Protein AF-A0A516NS82-F1 (afdb_monomer_lite)

Structure (mmCIF, N/CA/C/O backbone):
data_AF-A0A516NS82-F1
#
_entry.id   AF-A0A516NS82-F1
#
loop_
_atom_site.group_PDB
_atom_site.id
_atom_site.type_symbol
_atom_site.label_atom_id
_atom_site.label_alt_id
_atom_site.label_comp_id
_atom_site.label_asym_id
_atom_site.label_entity_id
_atom_site.label_seq_id
_atom_site.pdbx_PDB_ins_code
_atom_site.Cartn_x
_atom_site.Cartn_y
_atom_site.Cartn_z
_atom_site.occupancy
_atom_site.B_iso_or_equiv
_atom_site.auth_seq_id
_atom_site.auth_comp_id
_atom_site.auth_asym_id
_atom_site.auth_atom_id
_atom_site.pdbx_PDB_model_num
ATOM 1 N N . MET A 1 1 ? 44.946 -23.658 -46.795 1.00 49.34 1 MET A N 1
ATOM 2 C CA . MET A 1 1 ? 43.766 -22.761 -46.821 1.00 49.34 1 MET A CA 1
ATOM 3 C C . MET A 1 1 ? 42.601 -23.203 -45.921 1.00 49.34 1 MET A C 1
ATOM 5 O O . MET A 1 1 ? 41.683 -22.420 -45.763 1.00 49.34 1 MET A O 1
ATOM 9 N N . GLN A 1 2 ? 42.617 -24.377 -45.266 1.00 46.09 2 GLN A N 1
ATOM 10 C CA . GLN A 1 2 ? 41.456 -24.837 -44.473 1.00 46.09 2 GLN A CA 1
ATOM 11 C C . GLN A 1 2 ? 41.400 -24.364 -43.005 1.00 46.09 2 GLN A C 1
ATOM 13 O O . GLN A 1 2 ? 40.318 -24.314 -42.431 1.00 46.09 2 GLN A O 1
ATOM 18 N N . ARG A 1 3 ? 42.522 -23.939 -42.398 1.00 41.09 3 ARG A N 1
ATOM 19 C CA . ARG A 1 3 ? 42.522 -23.404 -41.014 1.00 41.09 3 ARG A CA 1
ATOM 20 C C . ARG A 1 3 ? 41.774 -22.074 -40.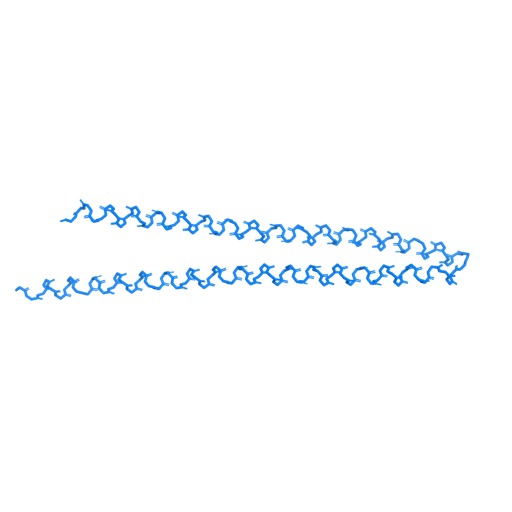866 1.00 41.09 3 ARG A C 1
ATOM 22 O O . ARG A 1 3 ? 41.262 -21.799 -39.792 1.00 41.09 3 ARG A O 1
ATOM 29 N N . TRP A 1 4 ? 41.683 -21.285 -41.935 1.00 41.62 4 TRP A N 1
ATOM 30 C CA . TRP A 1 4 ? 41.041 -19.967 -41.915 1.00 41.62 4 TRP A CA 1
ATOM 31 C C . TRP A 1 4 ? 39.511 -20.056 -41.936 1.00 41.62 4 TRP A C 1
ATOM 33 O O . TRP A 1 4 ? 38.841 -19.321 -41.219 1.00 41.62 4 TRP A O 1
ATOM 43 N N . VAL A 1 5 ? 38.959 -21.019 -42.680 1.00 53.38 5 VAL A N 1
ATOM 44 C CA . VAL A 1 5 ? 37.504 -21.228 -42.773 1.00 53.38 5 VAL A CA 1
ATOM 45 C C . VAL A 1 5 ? 36.942 -21.762 -41.452 1.00 53.38 5 VAL A C 1
ATOM 47 O O . VAL A 1 5 ? 35.880 -21.339 -41.010 1.00 53.38 5 VAL A O 1
ATOM 50 N N . MET A 1 6 ? 37.691 -22.641 -40.778 1.00 45.72 6 MET A N 1
ATOM 51 C CA . MET A 1 6 ? 37.279 -23.213 -39.493 1.00 45.72 6 MET A CA 1
ATOM 52 C C . MET A 1 6 ? 37.303 -22.182 -38.357 1.00 45.72 6 MET A C 1
ATOM 54 O O . MET A 1 6 ? 36.443 -22.224 -37.484 1.00 45.72 6 MET A O 1
ATOM 58 N N . TRP A 1 7 ? 38.244 -21.233 -38.390 1.00 51.12 7 TRP A N 1
ATOM 59 C CA . TRP A 1 7 ? 38.297 -20.145 -37.411 1.00 51.12 7 TRP A CA 1
ATOM 60 C C . TRP A 1 7 ? 37.116 -19.181 -37.578 1.00 51.12 7 TRP A C 1
ATOM 62 O O . TRP A 1 7 ? 36.446 -18.877 -36.600 1.00 51.12 7 TRP A O 1
ATOM 72 N N . CYS A 1 8 ? 36.788 -18.810 -38.820 1.00 51.69 8 CYS A N 1
ATOM 73 C CA . CYS A 1 8 ? 35.665 -17.920 -39.130 1.00 51.69 8 CYS A CA 1
ATOM 74 C C . CYS A 1 8 ? 34.296 -18.521 -38.742 1.00 51.69 8 CYS A C 1
ATOM 76 O O . CYS A 1 8 ? 33.433 -17.823 -38.215 1.00 51.69 8 CYS A O 1
ATOM 78 N N . HIS A 1 9 ? 34.109 -19.832 -38.929 1.00 51.47 9 HIS A N 1
ATOM 79 C CA . HIS A 1 9 ? 32.853 -20.509 -38.584 1.00 51.47 9 HIS A CA 1
ATOM 80 C C . HIS A 1 9 ? 32.646 -20.668 -37.066 1.00 51.47 9 HIS A C 1
ATOM 82 O O . HIS A 1 9 ? 31.517 -20.606 -36.585 1.00 51.47 9 HIS A O 1
ATOM 88 N N . ILE A 1 10 ? 33.729 -20.856 -36.300 1.00 57.84 10 ILE A N 1
ATOM 89 C CA . ILE A 1 10 ? 33.672 -20.965 -34.833 1.00 57.84 10 ILE A CA 1
ATOM 90 C C . ILE A 1 10 ? 33.389 -19.600 -34.199 1.00 57.84 10 ILE A C 1
ATOM 92 O O . ILE A 1 10 ? 32.555 -19.514 -33.300 1.00 57.84 10 ILE A O 1
ATOM 96 N N . THR A 1 11 ? 34.035 -18.533 -34.677 1.00 55.22 11 THR A N 1
ATOM 97 C CA . THR A 1 11 ? 33.797 -17.179 -34.155 1.00 55.22 11 THR A CA 1
ATOM 98 C C . THR A 1 11 ? 32.383 -16.685 -34.452 1.00 55.22 11 THR A C 1
ATOM 100 O O . THR A 1 11 ? 31.771 -16.067 -33.589 1.00 55.22 11 THR A O 1
ATOM 103 N N . TRP A 1 12 ? 31.830 -17.007 -35.627 1.00 51.81 12 TRP A N 1
ATOM 104 C CA . TRP A 1 12 ? 30.461 -16.626 -35.989 1.00 51.81 12 TRP A CA 1
ATOM 105 C C . TRP A 1 12 ? 29.410 -17.356 -35.137 1.00 51.81 12 TRP A C 1
ATOM 107 O O . TRP A 1 12 ? 28.565 -16.716 -34.519 1.00 51.81 12 TRP A O 1
ATOM 117 N N . ARG A 1 13 ? 29.539 -18.681 -34.979 1.00 49.66 13 ARG A N 1
ATOM 118 C CA . ARG A 1 13 ? 28.629 -19.478 -34.137 1.00 49.66 13 ARG A CA 1
ATOM 119 C C . ARG A 1 13 ? 28.701 -19.104 -32.648 1.00 49.66 13 ARG A C 1
ATOM 121 O O . ARG A 1 13 ? 27.706 -19.225 -31.943 1.00 49.66 13 ARG A O 1
ATOM 128 N N . SER A 1 14 ? 29.863 -18.663 -32.161 1.00 52.47 14 SER A N 1
ATOM 129 C CA . SER A 1 14 ? 30.012 -18.167 -30.785 1.00 52.47 14 SER A CA 1
ATOM 130 C C . SER A 1 14 ? 29.303 -16.829 -30.564 1.00 52.47 14 SER A C 1
ATOM 132 O O . SER A 1 14 ? 28.803 -16.610 -29.469 1.00 52.47 14 SER A O 1
ATOM 134 N N . SER A 1 15 ? 29.269 -15.956 -31.577 1.00 52.09 15 SER A N 1
ATOM 135 C CA . SER A 1 15 ? 28.597 -14.652 -31.515 1.00 52.09 15 SER A CA 1
ATOM 136 C C . SER A 1 15 ? 27.075 -14.801 -31.460 1.00 52.09 15 SER A C 1
ATOM 138 O O . SER A 1 15 ? 26.432 -14.173 -30.625 1.00 52.09 15 SER A O 1
ATOM 140 N N . GLU A 1 16 ? 26.502 -15.678 -32.291 1.00 52.75 16 GLU A N 1
ATOM 141 C CA . GLU A 1 16 ? 25.053 -15.944 -32.288 1.00 52.75 16 GLU A CA 1
ATOM 142 C C . GLU A 1 16 ? 24.575 -16.549 -30.960 1.00 52.75 16 GLU A C 1
ATOM 144 O O . GLU A 1 16 ? 23.508 -16.197 -30.464 1.00 52.75 16 GLU A O 1
ATOM 149 N N . TYR A 1 17 ? 25.367 -17.438 -30.348 1.00 52.81 17 TYR A N 1
ATOM 150 C CA . TYR A 1 17 ? 25.007 -18.045 -29.061 1.00 52.81 17 TYR A CA 1
ATOM 151 C C . TYR A 1 17 ? 24.949 -17.017 -27.928 1.00 52.81 17 TYR A C 1
ATOM 153 O O . TYR A 1 17 ? 24.010 -17.035 -27.136 1.00 52.81 17 TYR A O 1
ATOM 161 N N . THR A 1 18 ? 25.915 -16.097 -27.871 1.00 57.41 18 THR A N 1
ATOM 162 C CA . THR A 1 18 ? 25.916 -15.032 -26.861 1.00 57.41 18 THR A CA 1
ATOM 163 C C . THR A 1 18 ? 24.757 -14.057 -27.046 1.00 57.41 18 THR A C 1
ATOM 165 O O . THR A 1 18 ? 24.185 -13.600 -26.065 1.00 57.41 18 THR A O 1
ATOM 168 N N . GLU A 1 19 ? 24.370 -13.767 -28.287 1.00 55.47 19 GLU A N 1
ATOM 169 C CA . GLU A 1 19 ? 23.277 -12.837 -28.589 1.00 55.47 19 GLU A CA 1
ATOM 170 C C . GLU A 1 19 ? 21.909 -13.432 -28.210 1.00 55.47 19 GLU A C 1
ATOM 172 O O . GLU A 1 19 ? 21.087 -12.764 -27.585 1.00 55.47 19 GLU A O 1
ATOM 177 N N . ILE A 1 20 ? 21.696 -14.726 -28.486 1.00 60.66 20 ILE A N 1
ATOM 178 C CA . ILE A 1 20 ? 20.474 -15.449 -28.100 1.00 60.66 20 ILE A CA 1
ATOM 179 C C . ILE A 1 20 ? 20.355 -15.571 -26.571 1.00 60.66 20 ILE A C 1
ATOM 181 O O . ILE A 1 20 ? 19.269 -15.378 -26.019 1.00 60.66 20 ILE A O 1
ATOM 185 N N . GLU A 1 21 ? 21.448 -15.866 -25.862 1.00 59.03 21 GLU A N 1
ATOM 186 C CA . GLU A 1 21 ? 21.427 -15.977 -24.397 1.00 59.03 21 GLU A CA 1
ATOM 187 C C . GLU A 1 21 ? 21.112 -14.635 -23.725 1.00 59.03 21 GLU A C 1
ATOM 189 O O . GLU A 1 21 ? 20.237 -14.586 -22.860 1.00 59.03 21 GLU A O 1
ATOM 194 N N . VAL A 1 22 ? 21.731 -13.538 -24.173 1.00 59.59 22 VAL A N 1
ATOM 195 C CA . VAL A 1 22 ? 21.462 -12.192 -23.637 1.00 59.59 22 VAL A CA 1
A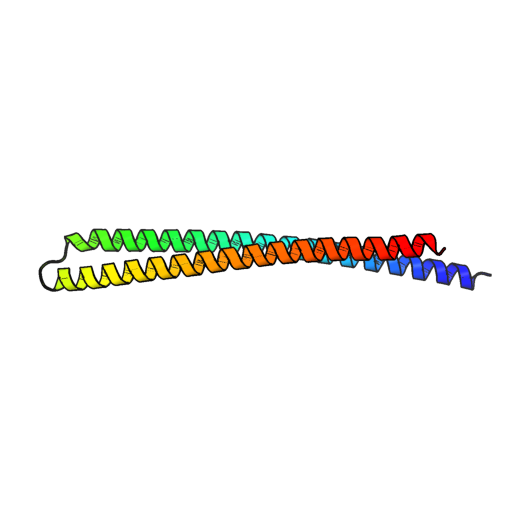TOM 196 C C . VAL A 1 22 ? 19.994 -11.808 -23.843 1.00 59.59 22 VAL A C 1
ATOM 198 O O . VAL A 1 22 ? 19.326 -11.407 -22.892 1.00 59.59 22 VAL A O 1
ATOM 201 N N . HIS A 1 23 ? 19.446 -12.035 -25.039 1.00 56.28 23 HIS A N 1
ATOM 202 C CA . HIS A 1 23 ? 18.064 -11.670 -25.361 1.00 56.28 23 HIS A CA 1
ATOM 203 C C . HIS A 1 23 ? 17.021 -12.465 -24.549 1.00 56.28 23 HIS A C 1
ATOM 205 O O . HIS A 1 23 ? 15.957 -11.946 -24.202 1.00 56.28 23 HIS A O 1
ATOM 211 N N . THR A 1 24 ? 17.310 -13.734 -24.233 1.00 61.78 24 THR A N 1
ATOM 212 C CA . THR A 1 24 ? 16.422 -14.575 -23.407 1.00 61.78 24 THR A CA 1
ATOM 213 C C . THR A 1 24 ? 16.503 -14.246 -21.918 1.00 61.78 24 THR A C 1
ATOM 215 O O . THR A 1 24 ? 15.479 -14.301 -21.231 1.00 61.78 24 THR A O 1
ATOM 218 N N . MET A 1 25 ? 17.679 -13.861 -21.416 1.00 61.88 25 MET A N 1
ATOM 219 C CA . MET A 1 25 ? 17.846 -13.442 -20.022 1.00 61.88 25 MET A CA 1
ATOM 220 C C . MET A 1 25 ? 17.097 -12.127 -19.756 1.00 61.88 25 MET A C 1
ATOM 222 O O . MET A 1 25 ? 16.317 -12.047 -18.810 1.00 61.88 25 MET A O 1
ATOM 226 N N . VAL A 1 26 ? 17.216 -11.158 -20.670 1.00 61.34 26 VAL A N 1
ATOM 227 C CA . VAL A 1 26 ? 16.504 -9.867 -20.628 1.00 61.34 26 VAL A CA 1
ATOM 228 C C . VAL A 1 26 ? 14.982 -10.044 -20.643 1.00 61.34 26 VAL A C 1
ATOM 230 O O . VAL A 1 26 ? 14.269 -9.491 -19.804 1.00 61.34 26 VAL A O 1
ATOM 233 N N . ALA A 1 27 ? 14.458 -10.864 -21.560 1.00 63.31 27 ALA A N 1
ATOM 234 C CA . ALA A 1 27 ? 13.018 -11.118 -21.638 1.00 63.31 27 ALA A CA 1
ATOM 235 C C . ALA A 1 27 ? 12.468 -11.776 -20.359 1.00 63.31 27 ALA A C 1
ATOM 237 O O . ALA A 1 27 ? 11.315 -11.554 -19.986 1.00 63.31 27 ALA A O 1
ATOM 238 N N . THR A 1 28 ? 13.290 -12.574 -19.674 1.00 67.12 28 THR A N 1
ATOM 239 C CA . THR A 1 28 ? 12.911 -13.238 -18.420 1.00 67.12 28 THR A CA 1
ATOM 240 C C . THR A 1 28 ? 12.838 -12.243 -17.260 1.00 67.12 28 THR A C 1
ATOM 242 O O . THR A 1 28 ? 11.877 -12.266 -16.487 1.00 67.12 28 THR A O 1
ATOM 245 N N . ASP A 1 29 ? 13.801 -11.329 -17.168 1.00 67.44 29 ASP A N 1
ATOM 246 C CA . ASP A 1 29 ? 13.869 -10.329 -16.102 1.00 67.44 29 ASP A CA 1
ATOM 247 C C . ASP A 1 29 ? 12.741 -9.286 -16.208 1.00 67.44 29 ASP A C 1
ATOM 249 O O . ASP A 1 29 ? 12.111 -8.952 -15.202 1.00 67.44 29 ASP A O 1
ATOM 253 N N . ALA A 1 30 ? 12.387 -8.849 -17.422 1.00 68.38 30 ALA A N 1
ATOM 254 C CA . ALA A 1 30 ? 11.252 -7.948 -17.643 1.00 68.38 30 ALA A CA 1
ATOM 255 C C . ALA A 1 30 ? 9.915 -8.554 -17.165 1.00 68.38 30 ALA A C 1
ATOM 257 O O . ALA A 1 30 ? 9.092 -7.875 -16.541 1.00 68.38 30 ALA A O 1
ATOM 258 N N . VAL A 1 31 ? 9.711 -9.855 -17.405 1.00 73.81 31 VAL A N 1
ATOM 259 C CA . VAL A 1 31 ? 8.534 -10.593 -16.923 1.00 73.81 31 VAL A CA 1
ATOM 260 C C . VAL A 1 31 ? 8.548 -10.711 -15.396 1.00 73.81 31 VAL A C 1
ATOM 262 O O . VAL A 1 31 ? 7.508 -10.539 -14.760 1.00 73.81 31 VAL A O 1
ATOM 265 N N . ALA A 1 32 ? 9.711 -10.948 -14.784 1.00 74.25 32 ALA A N 1
ATOM 266 C CA . ALA A 1 32 ? 9.841 -11.020 -13.330 1.00 74.25 32 ALA A CA 1
ATOM 267 C C . ALA A 1 32 ? 9.510 -9.681 -12.644 1.00 74.25 32 ALA A C 1
ATOM 269 O O . ALA A 1 32 ? 8.796 -9.666 -11.640 1.00 74.25 32 ALA A O 1
ATOM 270 N N . VAL A 1 33 ? 9.962 -8.555 -13.208 1.00 71.94 33 VAL A N 1
ATOM 271 C CA . VAL A 1 33 ? 9.662 -7.206 -12.697 1.00 71.94 33 VAL A CA 1
ATOM 272 C C . VAL A 1 33 ? 8.170 -6.880 -12.816 1.00 71.94 33 VAL A C 1
ATOM 274 O O . VAL A 1 33 ? 7.580 -6.349 -11.873 1.00 71.94 33 VAL A O 1
ATOM 277 N N . GLN A 1 34 ? 7.535 -7.231 -13.939 1.00 76.50 34 GLN A N 1
ATOM 278 C CA . GLN A 1 34 ? 6.095 -7.033 -14.122 1.00 76.50 34 GLN A CA 1
ATOM 279 C C . GLN A 1 34 ? 5.276 -7.866 -13.123 1.00 76.50 34 GLN A C 1
ATOM 281 O O . GLN A 1 34 ? 4.381 -7.331 -12.471 1.00 76.50 34 GLN A O 1
ATOM 286 N N . ASN A 1 35 ? 5.632 -9.138 -12.928 1.00 77.62 35 ASN A N 1
ATOM 287 C CA . ASN A 1 35 ? 4.969 -9.997 -11.944 1.00 77.62 35 ASN A CA 1
ATOM 288 C C . ASN A 1 35 ? 5.114 -9.446 -10.518 1.00 77.62 35 ASN A C 1
ATOM 290 O O . ASN A 1 35 ? 4.137 -9.400 -9.773 1.00 77.62 35 ASN A O 1
ATOM 294 N N . ALA A 1 36 ? 6.305 -8.964 -10.147 1.00 73.00 36 ALA A N 1
ATOM 295 C CA . ALA A 1 36 ? 6.539 -8.363 -8.836 1.00 73.00 36 ALA A CA 1
ATOM 296 C C . ALA A 1 36 ? 5.663 -7.119 -8.602 1.00 73.00 36 ALA A C 1
ATOM 298 O O . ALA A 1 36 ? 5.159 -6.912 -7.498 1.00 73.00 36 ALA A O 1
ATOM 299 N N . LYS A 1 37 ? 5.434 -6.302 -9.637 1.00 78.00 37 LYS A N 1
ATOM 300 C CA . LYS A 1 37 ? 4.525 -5.151 -9.564 1.00 78.00 37 LYS A CA 1
ATOM 301 C C . LYS A 1 37 ? 3.078 -5.572 -9.338 1.00 78.00 37 LYS A C 1
ATOM 303 O O . LYS A 1 37 ? 2.417 -5.004 -8.470 1.00 78.00 37 LYS A O 1
ATOM 308 N N . ASP A 1 38 ? 2.603 -6.561 -10.085 1.00 82.69 38 ASP A N 1
ATOM 309 C CA . ASP A 1 38 ? 1.224 -7.039 -9.975 1.00 82.69 38 ASP A CA 1
ATOM 310 C C . ASP A 1 38 ? 0.970 -7.704 -8.610 1.00 82.69 38 ASP A C 1
ATOM 312 O O . ASP A 1 38 ? -0.081 -7.505 -7.992 1.00 82.69 38 ASP A O 1
ATOM 316 N N . GLU A 1 39 ? 1.962 -8.426 -8.079 1.00 80.38 39 GLU A N 1
ATOM 317 C CA . GLU A 1 39 ? 1.931 -8.974 -6.721 1.00 80.38 39 GLU A CA 1
ATOM 318 C C . GLU A 1 39 ? 1.900 -7.873 -5.658 1.00 80.38 39 GLU A C 1
ATOM 320 O O . GLU A 1 39 ? 1.072 -7.927 -4.745 1.00 80.38 39 GLU A O 1
ATOM 325 N N . VAL A 1 40 ? 2.752 -6.850 -5.781 1.00 77.19 40 VAL A N 1
ATOM 326 C CA . VAL A 1 40 ? 2.767 -5.710 -4.855 1.00 77.19 40 VAL A CA 1
ATOM 327 C C . VAL A 1 40 ? 1.432 -4.973 -4.884 1.00 77.19 40 VAL A C 1
ATOM 329 O O . VAL A 1 40 ? 0.861 -4.742 -3.819 1.00 77.19 40 VAL A O 1
ATOM 332 N N . ALA A 1 41 ? 0.888 -4.676 -6.065 1.00 80.12 41 ALA A N 1
ATOM 333 C CA . ALA A 1 41 ? -0.421 -4.045 -6.204 1.00 80.12 41 ALA A CA 1
ATOM 334 C C . ALA A 1 41 ? -1.520 -4.886 -5.533 1.00 80.12 41 ALA A C 1
ATOM 336 O O . ALA A 1 41 ? -2.294 -4.376 -4.725 1.00 80.12 41 ALA A O 1
ATOM 337 N N . THR A 1 42 ? -1.527 -6.201 -5.769 1.00 84.88 42 THR A N 1
ATOM 338 C CA . THR A 1 42 ? -2.485 -7.132 -5.150 1.00 84.88 42 THR A CA 1
ATOM 339 C C . THR A 1 42 ? -2.371 -7.156 -3.622 1.00 84.88 42 THR A C 1
ATOM 341 O O . THR A 1 42 ? -3.380 -7.194 -2.910 1.00 84.88 42 THR A O 1
ATOM 344 N N . VAL A 1 43 ? -1.148 -7.149 -3.085 1.00 80.81 43 VAL A N 1
ATOM 345 C CA . VAL A 1 43 ? -0.898 -7.121 -1.637 1.00 80.81 43 VAL A CA 1
ATOM 346 C C . VAL A 1 43 ? -1.349 -5.793 -1.034 1.00 80.81 43 VAL A C 1
ATOM 348 O O . VAL A 1 43 ? -1.999 -5.797 0.013 1.00 80.81 43 VAL A O 1
ATOM 351 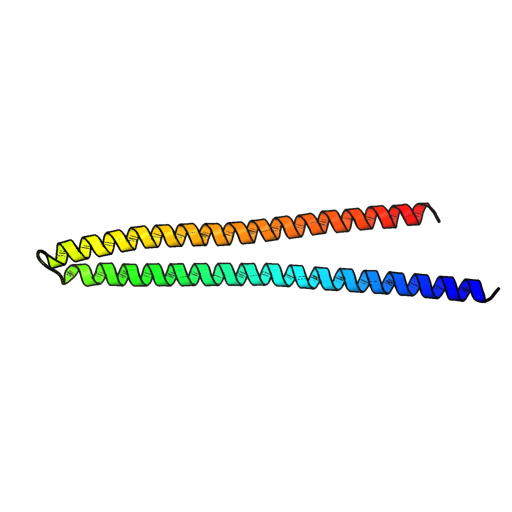N N . VAL A 1 44 ? -1.059 -4.670 -1.695 1.00 81.38 44 VAL A N 1
ATOM 352 C CA . VAL A 1 44 ? -1.512 -3.337 -1.280 1.00 81.38 44 VAL A CA 1
ATOM 353 C C . VAL A 1 44 ? -3.038 -3.296 -1.202 1.00 81.38 44 VAL A C 1
ATOM 355 O O . VAL A 1 44 ? -3.575 -2.898 -0.167 1.00 81.38 44 VAL A O 1
ATOM 358 N N . ASP A 1 45 ? -3.735 -3.782 -2.228 1.00 82.94 45 ASP A N 1
ATOM 359 C CA . ASP A 1 45 ? -5.202 -3.799 -2.291 1.00 82.94 45 ASP A CA 1
ATOM 360 C C . ASP A 1 45 ? -5.822 -4.660 -1.179 1.00 82.94 45 ASP A C 1
ATOM 362 O O . ASP A 1 45 ? -6.775 -4.266 -0.494 1.00 82.94 45 ASP A O 1
ATOM 366 N N . ARG A 1 46 ? -5.221 -5.827 -0.914 1.00 82.62 46 ARG A N 1
ATOM 367 C CA . ARG A 1 46 ? -5.615 -6.699 0.202 1.00 82.62 46 ARG A CA 1
ATOM 368 C C . ARG A 1 46 ? -5.441 -6.020 1.554 1.00 82.62 46 ARG A C 1
ATOM 370 O O . ARG A 1 46 ? -6.336 -6.111 2.392 1.00 82.62 46 ARG A O 1
ATOM 377 N N . ILE A 1 47 ? -4.316 -5.345 1.782 1.00 80.00 47 ILE A N 1
ATOM 378 C CA . ILE A 1 47 ? -4.075 -4.653 3.053 1.00 80.00 47 ILE A CA 1
ATOM 379 C C . ILE A 1 47 ? -5.054 -3.488 3.214 1.00 80.00 47 ILE A C 1
ATOM 381 O O . ILE A 1 47 ? -5.614 -3.325 4.295 1.00 80.00 47 ILE A O 1
ATOM 385 N N . GLN A 1 48 ? -5.327 -2.723 2.154 1.00 81.56 48 GLN A N 1
ATOM 386 C CA . GLN A 1 48 ? -6.337 -1.660 2.191 1.00 81.56 48 GLN A CA 1
ATOM 387 C C . GLN A 1 48 ? -7.732 -2.204 2.528 1.00 81.56 48 GLN A C 1
ATOM 389 O O . GLN A 1 48 ? -8.433 -1.622 3.355 1.00 81.56 48 GLN A O 1
ATOM 394 N N . THR A 1 49 ? -8.100 -3.354 1.960 1.00 86.94 49 THR A N 1
ATOM 395 C CA . THR A 1 49 ? -9.367 -4.037 2.261 1.00 86.94 49 THR A CA 1
ATOM 396 C C . THR A 1 49 ? -9.449 -4.459 3.731 1.00 86.94 49 THR A C 1
ATOM 398 O O . THR A 1 49 ? -10.463 -4.231 4.387 1.00 86.94 49 THR A O 1
ATOM 401 N N . ILE A 1 50 ? -8.377 -5.043 4.277 1.00 85.56 50 ILE A N 1
ATOM 402 C CA . ILE A 1 50 ? -8.320 -5.448 5.690 1.00 85.56 50 ILE A CA 1
ATOM 403 C C . ILE A 1 50 ? -8.414 -4.225 6.608 1.00 85.56 50 ILE A C 1
ATOM 405 O O . ILE A 1 50 ? -9.149 -4.261 7.592 1.00 85.56 50 ILE A O 1
ATOM 409 N N . LEU A 1 51 ? -7.704 -3.140 6.286 1.00 81.25 51 LEU A N 1
ATOM 410 C CA . LEU A 1 51 ? -7.757 -1.900 7.060 1.00 81.25 51 LEU A CA 1
ATOM 411 C C . LEU A 1 51 ? -9.180 -1.335 7.116 1.00 81.25 51 LEU A C 1
ATOM 413 O O . LEU A 1 51 ? -9.638 -0.995 8.205 1.00 81.25 51 LEU A O 1
ATOM 417 N N . ALA A 1 52 ? -9.888 -1.304 5.981 1.00 82.12 52 ALA A N 1
ATOM 418 C CA . ALA A 1 52 ? -11.282 -0.869 5.921 1.00 82.12 52 ALA A CA 1
ATOM 419 C C . ALA A 1 52 ? -12.197 -1.765 6.773 1.00 82.12 52 ALA A C 1
ATOM 421 O O . ALA A 1 52 ? -12.966 -1.259 7.584 1.00 82.12 52 ALA A O 1
ATOM 422 N N . ALA A 1 53 ? -12.046 -3.089 6.677 1.00 85.69 53 ALA A N 1
ATOM 423 C CA . ALA A 1 53 ? -12.844 -4.030 7.462 1.00 85.69 53 ALA A CA 1
ATOM 424 C C . ALA A 1 53 ? -12.632 -3.874 8.979 1.00 85.69 53 ALA A C 1
ATOM 426 O O . ALA A 1 53 ? -13.585 -3.936 9.756 1.00 85.69 53 ALA A O 1
ATOM 427 N N . VAL A 1 54 ? -11.391 -3.648 9.424 1.00 82.38 54 VAL A N 1
ATOM 428 C CA . VAL A 1 54 ? -11.120 -3.368 10.844 1.00 82.38 54 VAL A CA 1
ATOM 429 C C . VAL A 1 54 ? -11.726 -2.027 11.252 1.00 82.38 54 VAL A C 1
ATOM 431 O O . VAL A 1 54 ? -12.266 -1.916 12.348 1.00 82.38 54 VAL A O 1
ATOM 434 N N . GLN A 1 55 ? -11.684 -1.022 10.380 1.00 80.75 55 GLN A N 1
ATOM 435 C CA . GLN A 1 55 ? -12.281 0.284 10.645 1.00 80.75 55 GLN A CA 1
ATOM 436 C C . GLN A 1 55 ? -13.807 0.190 10.800 1.00 80.75 55 GLN A C 1
ATOM 438 O O . GLN A 1 55 ? -14.355 0.784 11.727 1.00 80.75 55 GLN A O 1
ATOM 443 N N . ASP A 1 56 ? -14.478 -0.629 9.988 1.00 84.12 56 ASP A N 1
ATOM 444 C CA . ASP A 1 56 ? -15.914 -0.903 10.110 1.00 84.12 56 ASP A CA 1
ATOM 445 C C . ASP A 1 56 ? -16.254 -1.588 11.442 1.00 84.12 56 ASP A C 1
ATOM 447 O O . ASP A 1 56 ? -17.150 -1.137 12.159 1.00 84.12 56 ASP A O 1
ATOM 451 N N . LEU A 1 57 ? -15.481 -2.607 11.840 1.00 81.94 57 LEU A N 1
ATOM 452 C CA . LEU A 1 57 ? -15.626 -3.266 13.148 1.00 81.94 57 LEU A CA 1
ATOM 453 C C . LEU A 1 57 ? -15.411 -2.285 14.309 1.00 81.94 57 LEU A C 1
ATOM 455 O O . LEU A 1 57 ? -16.124 -2.321 15.317 1.00 81.94 57 LEU A O 1
ATOM 459 N N . VAL A 1 58 ? -14.442 -1.378 14.160 1.00 78.25 58 VAL A N 1
ATOM 460 C CA . VAL A 1 58 ? -14.188 -0.311 15.127 1.00 78.25 58 VAL A CA 1
ATOM 461 C C . VAL A 1 58 ? -15.357 0.684 15.162 1.00 78.25 58 VAL A C 1
ATOM 463 O O . VAL A 1 58 ? -15.717 1.159 16.236 1.00 78.25 58 VAL A O 1
ATOM 466 N N . GLN A 1 59 ? -16.036 0.994 14.063 1.00 75.62 59 GLN A N 1
ATOM 467 C CA . GLN A 1 59 ? -17.222 1.857 14.141 1.00 75.62 59 GLN A CA 1
ATOM 468 C C . GLN A 1 59 ? -18.439 1.127 14.730 1.00 75.62 59 GLN A C 1
ATOM 470 O O . GLN A 1 59 ? -19.169 1.722 15.526 1.00 75.62 59 GLN A O 1
ATOM 475 N N . GLU A 1 60 ? -18.628 -0.163 14.440 1.00 80.31 60 GLU A N 1
ATOM 476 C CA . GLU A 1 60 ? -19.716 -0.966 15.018 1.00 80.31 60 GLU A CA 1
ATOM 477 C C . GLU A 1 60 ? -19.631 -1.045 16.549 1.00 80.31 60 GLU A C 1
ATOM 479 O O . GLU A 1 60 ? -20.608 -0.753 17.249 1.00 80.31 60 GLU A O 1
ATOM 484 N N . GLY A 1 61 ? -18.450 -1.362 17.092 1.00 73.44 61 GLY A N 1
ATOM 485 C CA . GLY A 1 61 ? -18.246 -1.507 18.539 1.00 73.44 61 GLY A CA 1
ATOM 486 C C . GLY A 1 61 ? -18.459 -0.213 19.335 1.00 73.44 61 GLY A C 1
ATOM 487 O O . GLY A 1 61 ? -18.737 -0.251 20.537 1.00 73.44 61 GLY A O 1
ATOM 488 N N . ARG A 1 62 ? -18.415 0.945 18.665 1.00 71.62 62 ARG A N 1
ATOM 489 C CA . ARG A 1 62 ? -18.544 2.278 19.269 1.00 71.62 62 ARG A CA 1
ATOM 490 C C . ARG A 1 62 ? -19.899 2.493 19.947 1.00 71.62 62 ARG A C 1
ATOM 492 O O . ARG A 1 62 ? -19.991 3.211 20.939 1.00 71.62 62 ARG A O 1
ATOM 499 N N . THR A 1 63 ? -20.943 1.836 19.445 1.00 74.12 63 THR A N 1
ATOM 500 C CA . THR A 1 63 ? -22.318 1.949 19.961 1.00 74.12 63 THR A CA 1
ATOM 501 C C . THR A 1 63 ? -22.551 1.209 21.287 1.00 74.12 63 THR A C 1
ATOM 503 O O . THR A 1 63 ? -23.505 1.526 22.001 1.00 74.12 63 THR A O 1
ATOM 506 N N . GLY A 1 64 ? -21.679 0.259 21.651 1.00 78.56 64 GLY A N 1
ATOM 507 C CA . GLY A 1 64 ? -21.840 -0.585 22.841 1.00 78.56 64 GLY A CA 1
ATOM 508 C C . GLY A 1 64 ? -21.231 -0.022 24.130 1.00 78.56 64 GLY A C 1
ATOM 509 O O . GLY A 1 64 ? -21.638 -0.416 25.225 1.00 78.56 64 GLY A O 1
ATOM 510 N N . PHE A 1 65 ? -20.277 0.908 24.035 1.00 78.38 65 PHE A N 1
ATOM 511 C CA . PHE A 1 65 ? -19.537 1.413 25.194 1.00 78.38 65 PHE A CA 1
ATOM 512 C C . PHE A 1 65 ? -20.123 2.721 25.744 1.00 78.38 65 PHE A C 1
ATOM 514 O O . PHE A 1 65 ? -20.570 3.590 25.001 1.00 78.38 65 PHE A O 1
ATOM 521 N N . LYS A 1 66 ? -20.111 2.886 27.076 1.00 83.44 66 LYS A N 1
ATOM 522 C CA . LYS A 1 66 ? -20.561 4.109 27.770 1.00 83.44 66 LYS A CA 1
ATOM 523 C C . LYS A 1 66 ? -19.547 4.581 28.811 1.00 83.44 66 LYS A C 1
ATOM 525 O O . LYS A 1 66 ? -18.764 3.792 29.338 1.00 83.44 66 LYS A O 1
ATOM 530 N N . GLY A 1 67 ? -19.583 5.875 29.132 1.00 84.38 67 GLY A N 1
ATOM 531 C CA . GLY A 1 67 ? -18.729 6.476 30.161 1.00 84.38 67 GLY A CA 1
ATOM 532 C C . GLY A 1 67 ? -17.241 6.399 29.807 1.00 84.38 67 GLY A C 1
ATOM 533 O O . GLY A 1 67 ? -16.861 6.635 28.664 1.00 84.38 67 GLY A O 1
ATOM 534 N N . ALA A 1 68 ? -16.393 6.043 30.773 1.00 85.44 68 ALA A N 1
ATOM 535 C CA . ALA A 1 68 ? -14.944 5.944 30.566 1.00 85.44 68 ALA A CA 1
ATOM 536 C C . ALA A 1 68 ? -14.547 4.937 29.469 1.00 85.44 68 ALA A C 1
ATOM 538 O O . ALA A 1 68 ? -13.557 5.152 28.773 1.00 85.44 68 ALA A O 1
ATOM 539 N N . ALA A 1 69 ? -15.338 3.874 29.272 1.00 78.00 69 ALA A N 1
ATOM 540 C CA . ALA A 1 69 ? -15.103 2.902 28.207 1.00 78.00 69 ALA A CA 1
ATOM 541 C C . ALA A 1 69 ? -15.328 3.510 26.815 1.00 78.00 69 ALA A C 1
ATOM 543 O O . ALA A 1 69 ? -14.559 3.226 25.905 1.00 78.00 69 ALA A O 1
ATOM 544 N N . ALA A 1 70 ? -16.326 4.390 26.660 1.00 82.69 70 ALA A N 1
ATOM 545 C CA . ALA A 1 70 ? -16.550 5.101 25.402 1.00 82.69 70 ALA A CA 1
ATOM 546 C C . ALA A 1 70 ? -15.368 6.022 25.077 1.00 82.69 70 ALA A C 1
ATOM 548 O O . ALA A 1 70 ? -14.847 5.976 23.972 1.00 82.69 70 ALA A O 1
ATOM 549 N N . ALA A 1 71 ? -14.879 6.785 26.059 1.00 83.94 71 ALA A N 1
ATOM 550 C CA . ALA A 1 71 ? -13.728 7.669 25.866 1.00 83.94 71 ALA A CA 1
ATOM 551 C C . ALA A 1 71 ? -12.436 6.901 25.517 1.00 83.94 71 ALA A C 1
ATOM 553 O O . ALA A 1 71 ? -11.680 7.316 24.640 1.00 83.94 71 ALA A O 1
ATOM 554 N N . ALA A 1 72 ? -12.185 5.764 26.177 1.00 85.38 72 ALA A N 1
ATOM 555 C CA . ALA A 1 72 ? -11.052 4.897 25.852 1.00 85.38 72 ALA A CA 1
ATOM 556 C C . ALA A 1 72 ? -11.176 4.299 24.442 1.00 85.38 72 ALA A C 1
ATOM 558 O O . ALA A 1 72 ? -10.191 4.242 23.707 1.00 85.38 72 ALA A O 1
ATOM 559 N N . TYR A 1 73 ? -12.390 3.906 24.056 1.00 83.12 73 TYR A N 1
ATOM 560 C CA . TYR A 1 73 ? -12.676 3.384 22.729 1.00 83.12 73 TYR A CA 1
ATOM 561 C C . TYR A 1 73 ? -12.487 4.438 21.637 1.00 83.12 73 TYR A C 1
ATOM 563 O O . TYR A 1 73 ? -11.847 4.164 20.632 1.00 83.12 73 TYR A O 1
ATOM 571 N N . GLU A 1 74 ? -12.983 5.660 21.839 1.00 83.44 74 GLU A N 1
ATOM 572 C CA . GLU A 1 74 ? -12.772 6.763 20.897 1.00 83.44 74 GLU A CA 1
ATOM 573 C C . GLU A 1 74 ? -11.295 7.075 20.701 1.00 83.44 74 GLU A C 1
ATOM 575 O O . GLU A 1 74 ? -10.858 7.311 19.578 1.00 83.44 74 GLU A O 1
ATOM 580 N N . LYS A 1 75 ? -10.509 7.036 21.780 1.00 86.75 75 LYS A N 1
ATOM 581 C CA . LYS A 1 75 ? -9.061 7.199 21.685 1.00 86.75 75 LYS A CA 1
ATOM 582 C C . LYS A 1 75 ? -8.431 6.091 20.836 1.00 86.75 75 LYS A C 1
ATOM 584 O O . LYS A 1 75 ? -7.683 6.404 19.917 1.00 86.75 75 LYS A O 1
ATOM 589 N N . ALA A 1 76 ? -8.761 4.829 21.109 1.00 83.38 76 ALA A N 1
ATOM 590 C CA . ALA A 1 76 ? -8.243 3.693 20.348 1.00 83.38 76 ALA A CA 1
ATOM 591 C C . ALA A 1 76 ? -8.670 3.736 18.870 1.00 83.38 76 ALA A C 1
ATOM 593 O O . ALA A 1 76 ? -7.860 3.464 17.991 1.00 83.38 76 ALA A O 1
ATOM 594 N N . ALA A 1 77 ? -9.914 4.132 18.588 1.00 82.31 77 ALA A N 1
ATOM 595 C CA . ALA A 1 77 ? -10.421 4.303 17.230 1.00 82.31 77 ALA A CA 1
ATOM 596 C C . ALA A 1 77 ? -9.667 5.409 16.478 1.00 82.31 77 ALA A C 1
ATOM 598 O O . ALA A 1 77 ? -9.247 5.207 15.346 1.00 82.31 77 ALA A O 1
ATOM 599 N N . ASN A 1 78 ? -9.419 6.550 17.126 1.00 84.19 78 ASN A N 1
ATOM 600 C CA . ASN A 1 78 ? -8.646 7.637 16.526 1.00 84.19 78 ASN A CA 1
ATOM 601 C C . ASN A 1 78 ? -7.181 7.239 16.270 1.00 84.19 78 ASN A C 1
ATOM 603 O O . ASN A 1 78 ? -6.613 7.617 15.248 1.00 84.19 78 ASN A O 1
ATOM 607 N N . GLU A 1 79 ? -6.559 6.492 17.187 1.00 85.88 79 GLU A N 1
ATOM 608 C CA . GLU A 1 79 ? -5.203 5.955 16.998 1.00 85.88 79 GLU A CA 1
ATOM 609 C C . GLU A 1 79 ? -5.163 4.949 15.838 1.00 85.88 79 GLU A C 1
ATOM 611 O O . GLU A 1 79 ? -4.254 5.006 15.008 1.00 85.88 79 GLU A O 1
ATOM 616 N N . TRP A 1 80 ? -6.179 4.087 15.726 1.00 83.31 80 TRP A N 1
ATOM 617 C CA . TRP A 1 80 ? -6.335 3.171 14.598 1.00 83.31 80 TRP A CA 1
ATOM 618 C C . TRP A 1 80 ? -6.490 3.914 13.266 1.00 83.31 80 TRP A C 1
ATOM 620 O O . TRP A 1 80 ? -5.803 3.581 12.303 1.00 83.31 80 TRP A O 1
ATOM 630 N N . ASP A 1 81 ? -7.327 4.952 13.213 1.00 81.56 81 ASP A N 1
ATOM 631 C CA . ASP A 1 81 ? -7.532 5.760 12.007 1.00 81.56 81 ASP A CA 1
ATOM 632 C C . ASP A 1 81 ? -6.221 6.417 11.540 1.00 81.56 81 ASP A C 1
ATOM 634 O O . ASP A 1 81 ? -5.886 6.392 10.352 1.00 81.56 81 ASP A O 1
ATOM 638 N N . GLN A 1 82 ? -5.441 6.971 12.474 1.00 85.94 82 GLN A N 1
ATOM 639 C CA . GLN A 1 82 ? -4.137 7.571 12.173 1.00 85.94 82 GLN A CA 1
ATOM 640 C C . GLN A 1 82 ? -3.136 6.538 11.653 1.00 85.94 82 GLN A C 1
ATOM 642 O O . GLN A 1 82 ? -2.432 6.792 10.670 1.00 85.94 82 GLN A O 1
ATOM 647 N N . GLU A 1 83 ? -3.083 5.366 12.280 1.00 84.31 83 GLU A N 1
ATOM 648 C CA . GLU A 1 83 ? -2.180 4.296 11.874 1.00 84.31 83 GLU A CA 1
ATOM 649 C C . GLU A 1 83 ? -2.588 3.685 10.525 1.00 84.31 83 GLU A C 1
ATOM 651 O O . GLU A 1 83 ? -1.730 3.413 9.685 1.00 84.31 83 GLU A O 1
ATOM 656 N N . GLY A 1 84 ? -3.890 3.565 10.255 1.00 81.00 84 GLY A N 1
ATOM 657 C CA . GLY A 1 84 ? -4.425 3.150 8.959 1.00 81.00 84 GLY A CA 1
ATOM 658 C C . GLY A 1 84 ? -4.030 4.111 7.835 1.00 81.00 84 GLY A C 1
ATOM 659 O O . GLY A 1 84 ? -3.564 3.675 6.779 1.00 81.00 84 GLY A O 1
ATOM 660 N N . LEU A 1 85 ? -4.120 5.425 8.074 1.00 83.19 85 LEU A N 1
ATOM 661 C CA . LEU A 1 85 ? -3.635 6.443 7.135 1.00 83.19 85 LEU A CA 1
ATOM 662 C C . LEU A 1 85 ? -2.121 6.344 6.914 1.00 83.19 85 LEU A C 1
ATOM 664 O O . LEU A 1 85 ? -1.651 6.443 5.776 1.00 83.19 85 LEU A O 1
ATOM 668 N N . ARG A 1 86 ? -1.351 6.112 7.984 1.00 87.31 86 ARG A N 1
ATOM 669 C CA . ARG A 1 86 ? 0.103 5.931 7.904 1.00 87.31 86 ARG A CA 1
ATOM 670 C C . ARG A 1 86 ? 0.464 4.708 7.062 1.00 87.31 86 ARG A C 1
ATOM 672 O O . ARG A 1 86 ? 1.297 4.820 6.162 1.00 87.31 86 ARG A O 1
ATOM 679 N N . LEU A 1 87 ? -0.171 3.564 7.323 1.00 84.56 87 LEU A N 1
ATOM 680 C CA . LEU A 1 87 ? 0.031 2.315 6.585 1.00 84.56 87 LEU A CA 1
ATOM 681 C C . LEU A 1 87 ? -0.324 2.481 5.110 1.00 84.56 87 LEU A C 1
ATOM 683 O O . LEU A 1 87 ? 0.488 2.137 4.253 1.00 84.56 87 LEU A O 1
ATOM 687 N N . LYS A 1 88 ? -1.472 3.094 4.802 1.00 81.75 88 LYS A N 1
ATOM 688 C CA . LYS A 1 88 ? -1.861 3.404 3.421 1.00 81.75 88 LYS A CA 1
ATOM 689 C C . LYS A 1 88 ? -0.806 4.257 2.712 1.00 81.75 88 LYS A C 1
ATOM 691 O O . LYS A 1 88 ? -0.427 3.950 1.586 1.00 81.75 88 LYS A O 1
ATOM 696 N N . GLY A 1 89 ? -0.277 5.281 3.382 1.00 85.44 89 GLY A N 1
ATOM 697 C CA . GLY A 1 89 ? 0.781 6.125 2.827 1.00 85.44 89 GLY A CA 1
ATOM 698 C C . GLY A 1 89 ? 2.090 5.375 2.554 1.00 85.44 89 GLY A C 1
ATOM 699 O O . GLY A 1 89 ? 2.747 5.639 1.550 1.00 85.44 89 GLY A O 1
ATOM 700 N N . VAL A 1 90 ? 2.479 4.432 3.418 1.00 87.31 90 VAL A N 1
ATOM 701 C CA . VAL A 1 90 ? 3.665 3.585 3.191 1.00 87.31 90 VAL A CA 1
ATOM 702 C C . VAL A 1 90 ? 3.444 2.635 2.013 1.00 87.31 90 VAL A C 1
ATOM 704 O O . VAL A 1 90 ? 4.336 2.492 1.182 1.00 87.31 90 VAL A O 1
ATOM 707 N N . LEU A 1 91 ? 2.257 2.040 1.901 1.00 81.62 91 LEU A N 1
ATOM 708 C CA . LEU A 1 91 ? 1.911 1.136 0.803 1.00 81.62 91 LEU A CA 1
ATOM 709 C C . LEU A 1 91 ? 1.922 1.842 -0.557 1.00 81.62 91 LEU A C 1
ATOM 711 O O . LEU A 1 91 ? 2.506 1.324 -1.501 1.00 81.62 91 LEU A O 1
ATOM 715 N N . MET A 1 92 ? 1.381 3.061 -0.638 1.00 83.12 92 MET A N 1
ATOM 716 C CA . MET A 1 92 ? 1.446 3.870 -1.863 1.00 83.12 92 MET A CA 1
ATOM 717 C C . MET A 1 92 ? 2.887 4.221 -2.256 1.00 83.12 92 MET A C 1
ATOM 719 O O . MET A 1 92 ? 3.216 4.267 -3.438 1.00 83.12 92 MET A O 1
ATOM 723 N N . LYS A 1 93 ? 3.771 4.462 -1.278 1.00 87.00 93 LYS A N 1
ATOM 724 C CA . LYS A 1 93 ? 5.198 4.698 -1.553 1.00 87.00 93 LYS A CA 1
ATOM 725 C C . LYS A 1 93 ? 5.889 3.449 -2.087 1.00 87.00 93 LYS A C 1
ATOM 727 O O . LYS A 1 93 ? 6.721 3.570 -2.976 1.00 87.00 93 LYS A O 1
ATOM 732 N N . LEU A 1 94 ? 5.548 2.278 -1.550 1.00 79.38 94 LEU A N 1
ATOM 733 C CA . LEU A 1 94 ? 6.077 1.003 -2.027 1.00 79.38 94 LEU A CA 1
ATOM 734 C C . LEU A 1 94 ? 5.667 0.762 -3.488 1.00 79.38 94 LEU A C 1
ATOM 736 O O . LEU A 1 94 ? 6.513 0.464 -4.323 1.00 79.38 94 LEU A O 1
ATOM 740 N N . GLU A 1 95 ? 4.388 0.963 -3.805 1.00 81.62 95 GLU A N 1
ATOM 741 C CA . GLU A 1 95 ? 3.860 0.854 -5.169 1.00 81.62 95 GLU A CA 1
ATOM 742 C C . GLU A 1 95 ? 4.558 1.830 -6.132 1.00 81.62 95 GLU A C 1
ATOM 744 O O . GLU A 1 95 ? 4.991 1.433 -7.215 1.00 81.62 95 GLU A O 1
ATOM 749 N N . ALA A 1 96 ? 4.749 3.086 -5.710 1.00 83.81 96 ALA A N 1
ATOM 750 C CA . ALA A 1 96 ? 5.461 4.091 -6.497 1.00 83.81 96 ALA A CA 1
ATOM 751 C C . ALA A 1 96 ? 6.923 3.698 -6.760 1.00 83.81 96 ALA A C 1
ATOM 753 O O . ALA A 1 96 ? 7.373 3.769 -7.899 1.00 83.81 96 ALA A O 1
ATOM 754 N N . GLN A 1 97 ? 7.649 3.226 -5.742 1.00 83.19 97 GLN A N 1
ATOM 755 C CA . GLN A 1 97 ? 9.043 2.791 -5.887 1.00 83.19 97 GLN A CA 1
ATOM 756 C C . GLN A 1 97 ? 9.189 1.601 -6.838 1.00 83.19 97 GLN A C 1
ATOM 758 O O . GLN A 1 97 ? 10.130 1.557 -7.628 1.00 83.19 97 GLN A O 1
ATOM 763 N N . VAL A 1 98 ? 8.255 0.648 -6.798 1.00 81.38 98 VAL A N 1
ATOM 764 C CA . VAL A 1 98 ? 8.253 -0.492 -7.726 1.00 81.38 98 VAL A CA 1
ATOM 765 C C . VAL A 1 98 ? 7.947 -0.031 -9.155 1.00 81.38 98 VAL A C 1
ATOM 767 O O . VAL A 1 98 ? 8.604 -0.473 -10.097 1.00 81.38 98 VAL A O 1
ATOM 770 N N . GLY A 1 99 ? 7.015 0.911 -9.332 1.00 81.00 99 GLY A N 1
ATOM 771 C CA . GLY A 1 99 ? 6.733 1.523 -10.635 1.00 81.00 99 GLY A CA 1
ATOM 772 C C . GLY A 1 99 ? 7.908 2.333 -11.205 1.00 81.00 99 GLY A C 1
ATOM 773 O O . GLY A 1 99 ? 8.207 2.243 -12.399 1.00 81.00 99 GLY A O 1
ATOM 774 N N . GLU A 1 100 ? 8.607 3.091 -10.358 1.00 83.81 100 GLU A N 1
ATOM 775 C CA . GLU A 1 100 ? 9.833 3.812 -10.722 1.00 83.81 100 GLU A CA 1
ATOM 776 C C . GLU A 1 100 ? 10.954 2.842 -11.109 1.00 83.81 100 GLU A C 1
ATOM 778 O O . GLU A 1 100 ? 11.588 3.033 -12.146 1.00 83.81 100 GLU A O 1
ATOM 783 N N . GLY A 1 101 ? 11.151 1.770 -10.335 1.00 76.56 101 GLY A N 1
ATOM 784 C CA . GLY A 1 101 ? 12.125 0.721 -10.63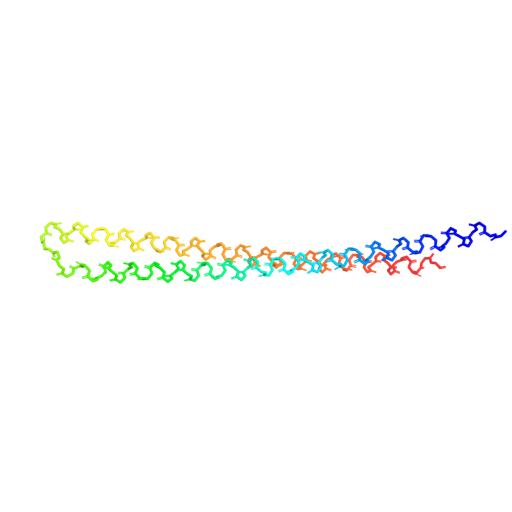7 1.00 76.56 101 GLY A CA 1
ATOM 785 C C . GLY A 1 101 ? 11.869 0.049 -11.987 1.00 76.56 101 GLY A C 1
ATOM 786 O O . GLY A 1 101 ? 12.799 -0.121 -12.768 1.00 76.56 101 GLY A O 1
ATOM 787 N N . GLN A 1 102 ? 10.607 -0.247 -12.314 1.00 76.31 102 GLN A N 1
ATOM 788 C CA . GLN A 1 102 ? 10.233 -0.774 -13.630 1.00 76.31 102 GLN A CA 1
ATOM 789 C C . GLN A 1 102 ? 10.558 0.212 -14.761 1.00 76.31 102 GLN A C 1
ATOM 791 O O . GLN A 1 102 ? 11.076 -0.181 -15.803 1.00 76.31 102 GLN A O 1
ATOM 796 N N . THR A 1 103 ? 10.258 1.497 -14.567 1.00 79.12 103 THR A N 1
ATOM 797 C CA . THR A 1 103 ? 10.525 2.528 -15.582 1.00 79.12 103 THR A CA 1
ATOM 798 C C . THR A 1 103 ? 12.026 2.681 -15.821 1.00 79.12 103 THR A C 1
ATOM 800 O O . THR A 1 103 ? 12.464 2.728 -16.966 1.00 79.12 103 THR A O 1
ATOM 803 N N . GLN A 1 104 ? 12.822 2.706 -14.749 1.00 80.19 104 GLN A N 1
ATOM 804 C CA . GLN A 1 104 ? 14.281 2.735 -14.848 1.00 80.19 104 GLN A CA 1
ATOM 805 C C . GLN A 1 104 ? 14.819 1.488 -15.546 1.00 80.19 104 GLN A C 1
ATOM 807 O O . GLN A 1 104 ? 15.688 1.616 -16.400 1.00 80.19 104 GLN A O 1
ATOM 812 N N . TYR A 1 105 ? 14.284 0.308 -15.226 1.00 75.31 105 TYR A N 1
ATOM 813 C CA . TYR A 1 105 ? 14.669 -0.943 -15.875 1.00 75.31 105 TYR A CA 1
ATOM 814 C C . TYR A 1 105 ? 14.416 -0.903 -17.387 1.00 75.31 105 TYR A C 1
ATOM 816 O O . TYR A 1 105 ? 15.328 -1.153 -18.166 1.00 75.31 105 TYR A O 1
ATOM 824 N N . ASN A 1 106 ? 13.220 -0.485 -17.810 1.00 77.62 106 ASN A N 1
ATOM 825 C CA . ASN A 1 106 ? 12.887 -0.359 -19.231 1.00 77.62 106 ASN A CA 1
ATOM 826 C C . ASN A 1 106 ? 13.764 0.676 -19.952 1.00 77.62 106 ASN A C 1
ATOM 828 O O . ASN A 1 106 ? 14.137 0.469 -21.101 1.00 77.62 106 ASN A O 1
ATOM 832 N N . ASN A 1 107 ? 14.098 1.787 -19.290 1.00 79.31 107 ASN A N 1
ATOM 833 C CA . ASN A 1 107 ? 14.974 2.803 -19.872 1.00 79.31 107 ASN A CA 1
ATOM 834 C C . ASN A 1 107 ? 16.410 2.288 -20.031 1.00 79.31 107 ASN A C 1
ATOM 836 O O . ASN A 1 107 ? 17.008 2.501 -21.078 1.00 79.31 107 ASN A O 1
ATOM 840 N N . MET A 1 108 ? 16.941 1.580 -19.027 1.00 77.62 108 MET A N 1
ATOM 841 C CA . MET A 1 108 ? 18.255 0.937 -19.129 1.00 77.62 108 MET A CA 1
ATOM 842 C C . MET A 1 108 ? 18.280 -0.104 -20.251 1.00 77.62 108 MET A C 1
ATOM 844 O O . MET A 1 108 ? 19.292 -0.227 -20.932 1.00 77.62 108 MET A O 1
ATOM 848 N N . GLU A 1 109 ? 17.177 -0.821 -20.473 1.00 71.75 109 GLU A N 1
ATOM 849 C CA . GLU A 1 109 ? 17.083 -1.776 -21.577 1.00 71.75 109 GLU A CA 1
ATOM 850 C C . GLU A 1 109 ? 17.111 -1.082 -22.941 1.00 71.75 109 GLU A C 1
ATOM 852 O O . GLU A 1 109 ? 17.903 -1.458 -23.799 1.00 71.75 109 GLU A O 1
ATOM 857 N N . LEU A 1 110 ? 16.330 -0.012 -23.120 1.00 74.31 110 LEU A N 1
ATOM 858 C CA . LEU A 1 110 ? 16.351 0.780 -24.354 1.00 74.31 110 LEU A CA 1
ATOM 859 C C . LEU A 1 110 ? 17.741 1.373 -24.628 1.00 74.31 110 LEU A C 1
ATOM 861 O O . LEU A 1 110 ? 18.234 1.302 -25.751 1.00 74.31 110 LEU A O 1
ATOM 865 N N . GLU A 1 111 ? 18.400 1.914 -23.601 1.00 77.81 111 GLU A N 1
ATOM 866 C CA . GLU A 1 111 ? 19.761 2.450 -23.718 1.00 77.81 111 GLU A CA 1
ATOM 867 C C . GLU A 1 111 ? 20.785 1.354 -24.073 1.00 77.81 111 GLU A C 1
ATOM 869 O O . GLU A 1 111 ? 21.698 1.589 -24.871 1.00 77.81 111 GLU A O 1
ATOM 874 N N . ASN A 1 112 ? 20.628 0.145 -23.524 1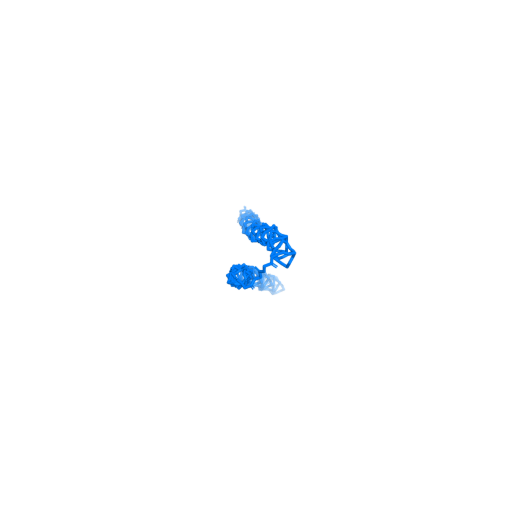.00 71.69 112 ASN A N 1
ATOM 875 C CA . ASN A 1 112 ? 21.475 -0.999 -23.853 1.00 71.69 112 ASN A CA 1
ATOM 876 C C . ASN A 1 112 ? 21.243 -1.487 -25.290 1.00 71.69 112 ASN A C 1
ATOM 878 O O . ASN A 1 112 ? 22.221 -1.676 -26.015 1.00 71.69 112 ASN A O 1
ATOM 882 N N . GLU A 1 113 ? 19.991 -1.659 -25.726 1.00 72.06 113 GLU A N 1
ATOM 883 C CA . GLU A 1 113 ? 19.646 -2.044 -27.103 1.00 72.06 113 GLU A CA 1
ATOM 884 C C . GLU A 1 113 ? 20.210 -1.041 -28.120 1.00 72.06 113 GLU A C 1
ATOM 886 O O . GLU A 1 113 ? 20.848 -1.434 -29.102 1.00 72.06 113 GLU A O 1
ATOM 891 N N . GLU A 1 114 ? 20.053 0.262 -27.863 1.00 74.94 114 GLU A N 1
ATOM 892 C CA . GLU A 1 114 ? 20.618 1.325 -28.700 1.00 74.94 114 GLU A CA 1
ATOM 893 C C . GLU A 1 114 ? 22.154 1.268 -28.735 1.00 74.94 114 GLU A C 1
ATOM 895 O O . GLU A 1 114 ? 22.765 1.390 -29.804 1.00 74.94 114 GLU A O 1
ATOM 900 N N . GLY A 1 115 ? 22.792 1.031 -27.586 1.00 73.19 115 GLY A N 1
ATOM 901 C CA . GLY A 1 115 ? 24.241 0.866 -27.477 1.00 73.19 115 GLY A CA 1
ATOM 902 C C . GLY A 1 115 ? 24.765 -0.345 -28.254 1.00 73.19 115 GLY A C 1
ATOM 903 O O . GLY A 1 115 ? 25.752 -0.234 -28.989 1.00 73.19 115 GLY A O 1
ATOM 904 N N . PHE A 1 116 ? 24.087 -1.490 -28.160 1.00 68.69 116 PHE A N 1
ATOM 905 C CA . PHE A 1 116 ? 24.429 -2.692 -28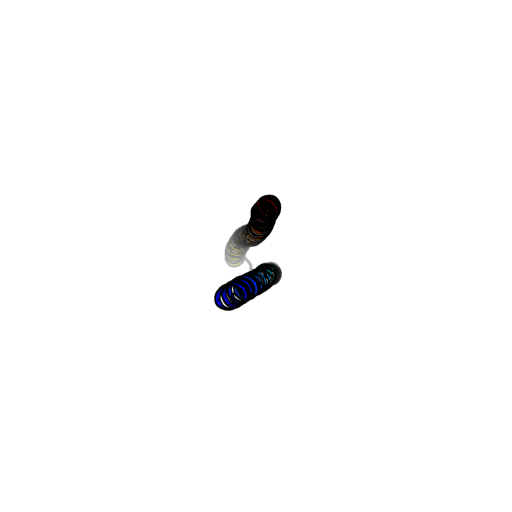.921 1.00 68.69 116 PHE A CA 1
ATOM 906 C C . PHE A 1 116 ? 24.212 -2.505 -30.426 1.00 68.69 116 PHE A C 1
ATOM 908 O O . PHE A 1 116 ? 25.080 -2.897 -31.213 1.00 68.69 116 PHE A O 1
ATOM 915 N N . ALA A 1 117 ? 23.122 -1.857 -30.843 1.00 70.00 117 ALA A N 1
ATOM 916 C CA . ALA A 1 117 ? 22.855 -1.547 -32.248 1.00 70.00 117 ALA A CA 1
ATOM 917 C C . ALA A 1 117 ? 23.908 -0.594 -32.842 1.00 70.00 117 ALA A C 1
ATOM 919 O O . ALA A 1 117 ? 24.351 -0.771 -33.979 1.00 70.00 117 ALA A O 1
ATOM 920 N N . ALA A 1 118 ? 24.374 0.387 -32.064 1.00 70.44 118 ALA A N 1
ATOM 921 C CA . ALA A 1 118 ? 25.433 1.300 -32.485 1.00 70.44 118 ALA A CA 1
ATOM 922 C C . ALA A 1 118 ? 26.785 0.587 -32.671 1.00 70.44 118 ALA A C 1
ATOM 924 O O . ALA A 1 118 ? 27.501 0.849 -33.643 1.00 70.44 118 ALA A O 1
ATOM 925 N N . VAL A 1 119 ? 27.136 -0.337 -31.773 1.00 70.12 119 VAL A N 1
ATOM 926 C CA . VAL A 1 119 ? 28.392 -1.102 -31.851 1.00 70.12 119 VAL A CA 1
ATOM 927 C C . VAL A 1 119 ? 28.364 -2.104 -33.005 1.00 70.12 119 VAL A C 1
ATOM 929 O O . VAL A 1 119 ? 29.326 -2.188 -33.771 1.00 70.12 119 VAL A O 1
ATOM 932 N N . THR A 1 120 ? 27.263 -2.833 -33.178 1.00 62.12 120 THR A N 1
ATOM 933 C CA . THR A 1 120 ? 27.113 -3.810 -34.268 1.00 62.12 120 THR A CA 1
ATOM 934 C C . THR A 1 120 ? 27.026 -3.128 -35.633 1.00 62.12 120 THR A C 1
ATOM 936 O O . THR A 1 120 ? 27.749 -3.513 -36.553 1.00 62.12 120 THR A O 1
ATOM 939 N N . GLY A 1 121 ? 26.263 -2.038 -35.757 1.00 60.69 121 GLY A N 1
ATOM 940 C CA . GLY A 1 121 ? 26.228 -1.217 -36.969 1.00 60.69 121 GLY A CA 1
ATOM 941 C C . GLY A 1 121 ? 27.593 -0.604 -37.314 1.00 60.69 121 GLY A C 1
ATOM 942 O O . GLY A 1 121 ? 28.006 -0.599 -38.476 1.00 60.69 121 GLY A O 1
ATOM 943 N N . GLY A 1 122 ? 28.352 -0.161 -36.308 1.00 55.91 122 GLY A N 1
ATOM 944 C CA . GLY A 1 122 ? 29.720 0.335 -36.485 1.00 55.91 122 GLY A CA 1
ATOM 945 C C . GLY A 1 122 ? 30.692 -0.733 -36.998 1.00 55.91 122 GLY A C 1
ATOM 946 O O . GLY A 1 122 ? 31.505 -0.451 -37.877 1.00 55.91 122 GLY A O 1
ATOM 947 N N . LEU A 1 123 ? 30.573 -1.971 -36.514 1.00 57.59 123 LEU A N 1
ATOM 948 C CA . LEU A 1 123 ? 31.381 -3.105 -36.973 1.00 57.59 123 LEU A CA 1
ATOM 949 C C . LEU A 1 123 ? 31.022 -3.549 -38.399 1.00 57.59 123 LEU A C 1
ATOM 951 O O . LEU A 1 123 ? 31.919 -3.927 -39.150 1.00 57.59 123 LEU A O 1
ATOM 955 N N . THR A 1 124 ? 29.754 -3.442 -38.815 1.00 59.16 124 THR A N 1
ATOM 956 C CA . THR A 1 124 ? 29.350 -3.750 -40.203 1.00 59.16 124 THR A CA 1
ATOM 957 C C . THR A 1 124 ? 29.881 -2.761 -41.242 1.00 59.16 124 THR A C 1
ATOM 959 O O . THR A 1 124 ? 30.050 -3.137 -42.396 1.00 59.16 124 THR A O 1
ATOM 962 N N . ASN A 1 125 ? 30.203 -1.526 -40.844 1.00 54.12 125 ASN A N 1
ATOM 963 C CA . ASN A 1 125 ? 30.801 -0.515 -41.727 1.00 54.12 125 ASN A CA 1
ATOM 964 C C . ASN A 1 125 ? 32.341 -0.566 -41.770 1.00 54.12 125 ASN A C 1
ATOM 966 O O . ASN A 1 125 ? 32.962 0.235 -42.470 1.00 54.12 125 ASN A O 1
ATOM 970 N N . LEU A 1 126 ? 32.961 -1.473 -41.010 1.00 56.16 126 LEU A N 1
ATOM 971 C CA . LEU A 1 126 ? 34.415 -1.661 -40.937 1.00 56.16 126 LEU A CA 1
ATOM 972 C C . LEU A 1 126 ? 34.886 -3.000 -41.544 1.00 56.16 126 LEU A C 1
ATOM 974 O O . LEU A 1 126 ? 36.072 -3.318 -41.436 1.00 56.16 126 LEU A O 1
ATOM 978 N N . ALA A 1 127 ? 33.987 -3.763 -42.177 1.00 45.62 127 ALA A N 1
ATOM 979 C CA . ALA A 1 127 ? 34.275 -4.999 -42.915 1.00 45.62 127 ALA A CA 1
ATOM 980 C C . ALA A 1 127 ? 34.173 -4.776 -44.432 1.00 45.62 127 ALA A C 1
ATOM 982 O O . ALA A 1 127 ? 34.991 -5.383 -45.161 1.00 45.62 127 ALA A O 1
#

Organism: NCBI:txid1823

Sequence (127 aa):
MQRWVMWCHITWRSSEYTEIEVHTMVATDAVAVQNAKDEVATVVDRIQTILAAVQDLVQEGRTGFKGAAAAAYEKAANEWDQEGLRLKGVLMKLEAQVGEGQTQYNNMELENEEGFAAVTGGLTNLA

pLDDT: mean 72.67, std 12.45, range [41.09, 87.31]

Radius of gyration: 28.67 Å; chains: 1; bounding box: 66×32×77 Å

Foldseek 3Di:
DPVVVVVVVVVVVVVVVVVVVVVVVLVVVLVVLVVVLVVLVVVLVVLLVVLVVVLVVLVVCLVVDDDPRNVVSVVVSVVSVVVSVVSNVVSVVVSVVSVVVSVVSVVVVVVVVVVVCVVVVVVVVVD

Secondary structure (DSSP, 8-state):
-HHHHHHHHHHHHHHHHHHHHHHHHHHHHHHHHHHHHHHHHHHHHHHHHHHHHHHHHHHHHTTT--THHHHHHHHHHHHHHHHHHHHHHHHHHHHHHHHHHHHHHHHHHHHHHHHHHHHHHHHHTT-

InterPro domains:
  IPR010310 Type VII secretion system ESAT-6-like [PF06013] (27-107)
  IPR036689 ESAT-6-like superfamily [SSF140453] (28-116)